Protein AF-A0A364RIJ4-F1 (afdb_monomer_lite)

Secondary structure (DSSP, 8-state):
-PPPHHHHHHHHHHHHHHHHHHHHHHHHHHHHHHHHHT--EEEEETTEEEEE-HHHIIIIIHHHHHHHHHHHHHS-HHHHHHHHHHHHHHHTS----B--TT--TTSHHHHHHHHHHHTTSEEETTSS---TTPBEEE-HHHHHHHHHSHHHHS--GGGSSS--

Structure (mmCIF, N/CA/C/O backbone):
data_AF-A0A364RIJ4-F1
#
_entry.id   AF-A0A364RIJ4-F1
#
loop_
_atom_site.group_PDB
_atom_site.id
_atom_site.type_symbol
_atom_site.label_atom_id
_atom_site.label_alt_id
_atom_site.label_comp_id
_atom_site.label_asym_id
_atom_site.label_entity_id
_atom_site.label_seq_id
_atom_site.pdbx_PDB_ins_code
_atom_site.Cartn_x
_atom_site.Cartn_y
_atom_site.Cartn_z
_atom_site.occupancy
_atom_site.B_iso_or_equiv
_atom_site.auth_seq_id
_atom_site.auth_comp_id
_atom_site.auth_asym_id
_atom_site.auth_atom_id
_atom_site.pdbx_PDB_model_num
ATOM 1 N N . MET A 1 1 ? 58.187 -13.754 -56.976 1.00 52.06 1 MET A N 1
ATOM 2 C CA . MET A 1 1 ? 57.407 -12.572 -57.393 1.00 52.06 1 MET A CA 1
ATOM 3 C C . MET A 1 1 ? 57.029 -11.842 -56.124 1.00 52.06 1 MET A C 1
ATOM 5 O O . MET A 1 1 ? 56.132 -12.293 -55.426 1.00 52.06 1 MET A O 1
ATOM 9 N N . GLU A 1 2 ? 57.793 -10.815 -55.766 1.00 68.25 2 GLU A N 1
ATOM 10 C CA . GLU A 1 2 ? 57.417 -9.920 -54.671 1.00 68.25 2 GLU A CA 1
ATOM 11 C C . GLU A 1 2 ? 56.252 -9.060 -55.163 1.00 68.25 2 GLU A C 1
ATOM 13 O O . GLU A 1 2 ? 56.298 -8.523 -56.271 1.00 68.25 2 GLU A O 1
ATOM 18 N N . ALA A 1 3 ? 55.165 -9.021 -54.396 1.00 71.81 3 ALA A N 1
ATOM 19 C CA . ALA A 1 3 ? 54.032 -8.172 -54.723 1.00 71.81 3 ALA A CA 1
ATOM 20 C C . ALA A 1 3 ? 54.445 -6.702 -54.563 1.00 71.81 3 ALA A C 1
ATOM 22 O O . ALA A 1 3 ? 55.075 -6.341 -53.569 1.00 71.81 3 ALA A O 1
ATOM 23 N N . ASP A 1 4 ? 54.093 -5.868 -55.543 1.00 86.12 4 ASP A N 1
ATOM 24 C CA . ASP A 1 4 ? 54.383 -4.433 -55.525 1.00 86.12 4 ASP A CA 1
ATOM 25 C C . ASP A 1 4 ? 53.748 -3.792 -54.271 1.00 86.12 4 ASP A C 1
ATOM 27 O O . ASP A 1 4 ? 52.532 -3.919 -54.075 1.00 86.12 4 ASP A O 1
ATOM 31 N N . PRO A 1 5 ? 54.525 -3.108 -53.411 1.00 84.00 5 PRO A N 1
ATOM 32 C CA . PRO A 1 5 ? 54.019 -2.499 -52.181 1.00 84.00 5 PRO A CA 1
ATOM 33 C C . PRO A 1 5 ? 52.859 -1.523 -52.424 1.00 84.00 5 PRO A C 1
ATOM 35 O O . PRO A 1 5 ? 51.956 -1.433 -51.592 1.00 84.00 5 PRO A O 1
ATOM 38 N N . LYS A 1 6 ? 52.809 -0.860 -53.588 1.00 85.44 6 LYS A N 1
ATOM 39 C CA . LYS A 1 6 ? 51.698 0.037 -53.948 1.00 85.44 6 LYS A CA 1
ATOM 40 C C . LYS A 1 6 ? 50.390 -0.713 -54.194 1.00 85.44 6 LYS A C 1
ATOM 42 O O . LYS A 1 6 ? 49.313 -0.196 -53.903 1.00 85.44 6 LYS A O 1
ATOM 47 N N . LEU A 1 7 ? 50.474 -1.939 -54.713 1.00 84.81 7 LEU A N 1
ATOM 48 C CA . LEU A 1 7 ? 49.315 -2.805 -54.921 1.00 84.81 7 LEU A CA 1
ATOM 49 C C . LEU A 1 7 ? 48.733 -3.253 -53.573 1.00 84.81 7 LEU A C 1
ATOM 51 O O . LEU A 1 7 ? 47.518 -3.246 -53.393 1.00 84.81 7 LEU A O 1
ATOM 55 N N . ILE A 1 8 ? 49.599 -3.594 -52.614 1.00 83.25 8 ILE A N 1
ATOM 56 C CA . ILE A 1 8 ? 49.195 -3.998 -51.260 1.00 83.25 8 ILE A CA 1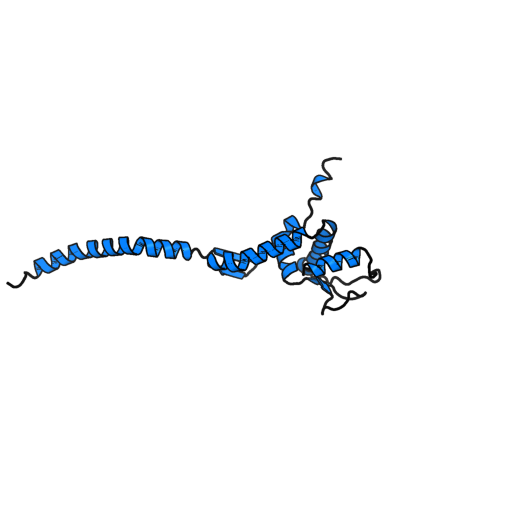
ATOM 57 C C . ILE A 1 8 ? 48.484 -2.841 -50.544 1.00 83.25 8 ILE A C 1
ATOM 59 O O . ILE A 1 8 ? 47.432 -3.050 -49.942 1.00 83.25 8 ILE A O 1
ATOM 63 N N . GLU A 1 9 ? 49.010 -1.620 -50.657 1.00 85.62 9 GLU A N 1
ATOM 64 C CA . GLU A 1 9 ? 48.418 -0.422 -50.051 1.00 85.62 9 GLU A CA 1
ATOM 65 C C . GLU A 1 9 ? 47.045 -0.080 -50.658 1.00 85.62 9 GLU A C 1
ATOM 67 O O . GLU A 1 9 ? 46.084 0.188 -49.934 1.00 85.62 9 GLU A O 1
ATOM 72 N N . ALA A 1 10 ? 46.908 -0.175 -51.985 1.00 83.50 10 ALA A N 1
ATOM 73 C CA . ALA A 1 10 ? 45.631 0.034 -52.667 1.00 83.50 10 ALA A CA 1
ATOM 74 C C . ALA A 1 10 ? 44.576 -1.015 -52.270 1.00 83.50 10 ALA A C 1
ATOM 76 O O . ALA A 1 10 ? 43.421 -0.669 -52.013 1.00 83.50 10 ALA A O 1
ATOM 77 N N . ILE A 1 11 ? 44.972 -2.289 -52.171 1.00 84.12 11 ILE A N 1
ATOM 78 C CA . ILE A 1 11 ? 44.091 -3.380 -51.734 1.00 84.12 11 ILE A CA 1
ATOM 79 C C . ILE A 1 11 ? 43.660 -3.168 -50.279 1.00 84.12 11 ILE A C 1
ATOM 81 O O . ILE A 1 11 ? 42.475 -3.292 -49.979 1.00 84.12 11 ILE A O 1
ATOM 85 N N . ALA A 1 12 ? 44.583 -2.802 -49.386 1.00 84.44 12 ALA A N 1
ATOM 86 C CA . ALA A 1 12 ? 44.285 -2.549 -47.977 1.00 84.44 12 ALA A CA 1
ATOM 87 C C . ALA A 1 12 ? 43.280 -1.398 -47.787 1.00 84.44 12 ALA A C 1
ATOM 89 O O . ALA A 1 12 ? 42.329 -1.533 -47.012 1.00 84.44 12 ALA A O 1
ATOM 90 N N . ASN A 1 13 ? 43.433 -0.309 -48.549 1.00 88.44 13 ASN A N 1
ATOM 91 C CA . ASN A 1 13 ? 42.539 0.852 -48.491 1.00 88.44 13 ASN A CA 1
ATOM 92 C C . ASN A 1 13 ? 41.106 0.538 -48.952 1.00 88.44 13 ASN A C 1
ATOM 94 O O . ASN A 1 13 ? 40.157 1.151 -48.465 1.00 88.44 13 ASN A O 1
ATOM 98 N N . ILE A 1 14 ? 40.932 -0.432 -49.855 1.00 87.81 14 ILE A N 1
ATOM 99 C CA . ILE A 1 14 ? 39.612 -0.890 -50.319 1.00 87.81 14 ILE A CA 1
ATOM 100 C C . ILE A 1 14 ? 39.037 -1.960 -49.382 1.00 87.81 14 ILE A C 1
ATOM 102 O O . ILE A 1 14 ? 37.834 -1.966 -49.112 1.00 87.81 14 ILE A O 1
ATOM 106 N N . LEU A 1 15 ? 39.877 -2.860 -48.860 1.00 87.50 15 LEU A N 1
ATOM 107 C CA . LEU A 1 15 ? 39.431 -3.937 -47.977 1.00 87.50 15 LEU A CA 1
ATOM 108 C C . LEU A 1 15 ? 38.915 -3.412 -46.640 1.00 87.50 15 LEU A C 1
ATOM 110 O O . LEU A 1 15 ? 37.953 -3.963 -46.111 1.00 87.50 15 LEU A O 1
ATOM 114 N N . TRP A 1 16 ? 39.530 -2.366 -46.085 1.00 82.69 16 TRP A N 1
ATOM 115 C CA . TRP A 1 16 ? 39.165 -1.862 -44.762 1.00 82.69 16 TRP A CA 1
ATOM 116 C C . TRP A 1 16 ? 37.690 -1.415 -44.660 1.00 82.69 16 TRP A C 1
ATOM 118 O O . TRP A 1 16 ? 36.989 -1.924 -43.783 1.00 82.69 16 TRP A O 1
ATOM 128 N N . PRO A 1 17 ? 37.149 -0.572 -45.564 1.00 89.94 17 PRO A N 1
ATOM 129 C CA . PRO A 1 17 ? 35.721 -0.244 -45.589 1.00 89.94 17 PRO A CA 1
ATOM 130 C C . PRO A 1 17 ? 34.809 -1.469 -45.710 1.00 89.94 17 PRO A C 1
ATOM 132 O O . PRO A 1 17 ? 33.765 -1.525 -45.063 1.00 89.94 17 PRO A O 1
ATOM 135 N N . ILE A 1 18 ? 35.207 -2.463 -46.512 1.00 89.38 18 ILE A N 1
ATOM 136 C CA . ILE A 1 18 ? 34.432 -3.693 -46.717 1.00 89.38 18 ILE A CA 1
ATOM 137 C C . ILE A 1 18 ? 34.394 -4.512 -45.425 1.00 89.38 18 ILE A C 1
ATOM 139 O O . ILE A 1 18 ? 33.323 -4.944 -45.005 1.00 89.38 18 ILE A O 1
ATOM 143 N N . ILE A 1 19 ? 35.538 -4.678 -44.758 1.00 86.88 19 ILE A N 1
ATOM 144 C CA . ILE A 1 19 ? 35.641 -5.378 -43.474 1.00 86.88 19 ILE A CA 1
ATOM 145 C C . ILE A 1 19 ? 34.788 -4.672 -42.418 1.00 86.88 19 ILE A C 1
ATOM 147 O O . ILE A 1 19 ? 33.990 -5.322 -41.745 1.00 86.88 19 ILE A O 1
ATOM 151 N N . VAL A 1 20 ? 34.895 -3.344 -42.305 1.00 86.44 20 VAL A N 1
ATOM 152 C CA . VAL A 1 20 ? 34.094 -2.550 -41.361 1.00 86.44 20 VAL A CA 1
ATOM 153 C C . VAL A 1 20 ? 32.600 -2.700 -41.647 1.00 86.44 20 VAL A C 1
ATOM 155 O O . VAL A 1 20 ? 31.820 -2.900 -40.718 1.00 86.44 20 VAL A O 1
ATOM 158 N N . MET A 1 21 ? 32.191 -2.667 -42.916 1.00 89.88 21 MET A N 1
ATOM 159 C CA . MET A 1 21 ? 30.796 -2.845 -43.317 1.00 89.88 21 MET A CA 1
ATOM 160 C C . MET A 1 21 ? 30.274 -4.247 -42.974 1.00 89.88 21 MET A C 1
ATOM 162 O O . MET A 1 21 ? 29.181 -4.374 -42.425 1.00 89.88 21 MET A O 1
ATOM 166 N N . VAL A 1 22 ? 31.053 -5.299 -43.241 1.00 86.44 22 VAL A N 1
ATOM 167 C CA . VAL A 1 22 ? 30.684 -6.684 -42.906 1.00 86.44 22 VAL A CA 1
ATOM 168 C C . VAL A 1 22 ? 30.564 -6.864 -41.392 1.00 86.44 22 VAL A C 1
ATOM 170 O O . VAL A 1 22 ? 29.566 -7.411 -40.920 1.00 86.44 22 VAL A O 1
ATOM 173 N N . ILE A 1 23 ? 31.522 -6.343 -40.619 1.00 81.56 23 ILE A N 1
ATOM 174 C CA . ILE A 1 23 ? 31.478 -6.363 -39.151 1.00 81.56 23 ILE A CA 1
ATOM 175 C C . ILE A 1 23 ? 30.246 -5.605 -38.644 1.00 81.56 23 ILE A C 1
ATOM 177 O O . ILE A 1 23 ? 29.526 -6.118 -37.788 1.00 81.56 23 ILE A O 1
ATOM 181 N N . ALA A 1 24 ? 29.957 -4.421 -39.190 1.00 81.19 24 ALA A N 1
ATOM 182 C CA . ALA A 1 24 ? 28.786 -3.639 -38.812 1.00 81.19 24 ALA A CA 1
ATOM 183 C C . ALA A 1 24 ? 27.486 -4.404 -39.090 1.00 81.19 24 ALA A C 1
ATOM 185 O O . ALA A 1 24 ? 26.640 -4.473 -38.207 1.00 81.19 24 ALA A O 1
ATOM 186 N N . ILE A 1 25 ? 27.340 -5.042 -40.257 1.00 88.81 25 ILE A N 1
ATOM 187 C CA . ILE A 1 25 ? 26.153 -5.843 -40.604 1.00 88.81 25 ILE A CA 1
ATOM 188 C C . ILE A 1 25 ? 25.997 -7.046 -39.663 1.00 88.81 25 ILE A C 1
ATOM 190 O O . ILE A 1 25 ? 24.889 -7.309 -39.192 1.00 88.81 25 ILE A O 1
ATOM 194 N N . MET A 1 26 ? 27.087 -7.754 -39.346 1.00 87.38 26 MET A N 1
ATOM 195 C CA . MET A 1 26 ? 27.041 -8.910 -38.442 1.00 87.38 26 MET A CA 1
ATOM 196 C C . MET A 1 26 ? 26.746 -8.514 -36.989 1.00 87.38 26 MET A C 1
ATOM 198 O O . MET A 1 26 ? 26.023 -9.227 -36.291 1.00 87.38 26 MET A O 1
ATOM 202 N N . LEU A 1 27 ? 27.275 -7.378 -36.524 1.00 75.38 27 LEU A N 1
ATOM 203 C CA . LEU A 1 27 ? 27.109 -6.918 -35.142 1.00 75.38 27 LEU A CA 1
ATOM 204 C C . LEU A 1 27 ? 25.852 -6.070 -34.926 1.00 75.38 27 LEU A C 1
ATOM 206 O O . LEU A 1 27 ? 25.358 -6.009 -33.802 1.00 75.38 27 LEU A O 1
ATOM 210 N N . PHE A 1 28 ? 25.283 -5.463 -35.968 1.00 80.31 28 PHE A N 1
ATOM 211 C CA . PHE A 1 28 ? 24.057 -4.667 -35.883 1.00 80.31 28 PHE A CA 1
ATOM 212 C C . PHE A 1 28 ? 22.891 -5.372 -35.164 1.00 80.31 28 PHE A C 1
ATOM 214 O O . PHE A 1 28 ? 22.295 -4.747 -34.284 1.00 80.31 28 PHE A O 1
ATOM 221 N N . PRO A 1 29 ? 22.548 -6.653 -35.432 1.00 80.75 29 PRO A N 1
ATOM 222 C CA . PRO A 1 29 ? 21.480 -7.332 -34.695 1.00 80.75 29 PRO A CA 1
ATOM 223 C C . PRO A 1 29 ? 21.816 -7.542 -33.210 1.00 80.75 29 PRO A C 1
ATOM 225 O O . PRO A 1 29 ? 20.923 -7.433 -32.370 1.00 80.75 29 PRO A O 1
ATOM 228 N N . LEU A 1 30 ? 23.085 -7.794 -32.868 1.00 69.38 30 LEU A N 1
ATOM 229 C CA . LEU A 1 30 ? 23.559 -7.917 -31.484 1.00 69.38 30 LEU A CA 1
ATOM 230 C C . LEU A 1 30 ? 23.477 -6.576 -30.752 1.00 69.38 30 LEU A C 1
ATOM 232 O O . LEU A 1 30 ? 22.900 -6.512 -29.671 1.00 69.38 30 LEU A O 1
ATOM 236 N N . ILE A 1 31 ? 23.965 -5.501 -31.373 1.00 68.75 31 ILE A N 1
ATOM 237 C CA . ILE A 1 31 ? 23.886 -4.134 -30.849 1.00 68.75 31 ILE A CA 1
ATOM 238 C C . ILE A 1 31 ? 22.422 -3.730 -30.667 1.00 68.75 31 ILE A C 1
ATOM 240 O O . ILE A 1 31 ? 22.044 -3.266 -29.599 1.00 68.75 31 ILE A O 1
ATOM 244 N N . ARG A 1 32 ? 21.556 -3.990 -31.653 1.00 70.62 32 ARG A N 1
ATOM 245 C CA . ARG A 1 32 ? 20.115 -3.720 -31.554 1.00 70.62 32 ARG A CA 1
ATOM 246 C C . ARG A 1 32 ? 19.463 -4.507 -30.415 1.00 70.62 32 ARG A C 1
ATOM 248 O O . ARG A 1 32 ? 18.644 -3.948 -29.694 1.00 70.62 32 ARG A O 1
ATOM 255 N N . LYS A 1 33 ? 19.830 -5.778 -30.220 1.00 65.69 33 LYS A N 1
ATOM 256 C CA . LYS A 1 33 ? 19.334 -6.611 -29.112 1.00 65.69 33 LYS A CA 1
ATOM 257 C C . LYS A 1 33 ? 19.824 -6.097 -27.756 1.00 65.69 33 LYS A C 1
ATOM 259 O O . LYS A 1 33 ? 19.041 -6.066 -26.814 1.00 65.69 33 LYS A O 1
ATOM 264 N N . ILE A 1 34 ? 21.074 -5.642 -27.669 1.00 58.47 34 ILE A N 1
ATOM 265 C CA . ILE A 1 34 ? 21.637 -5.011 -26.470 1.00 58.47 34 ILE A CA 1
ATOM 266 C C . ILE A 1 34 ? 20.916 -3.695 -26.181 1.00 58.47 34 ILE A C 1
ATOM 268 O O . ILE A 1 34 ? 20.468 -3.523 -25.064 1.00 58.47 34 ILE A O 1
ATOM 272 N N . ILE A 1 35 ? 20.701 -2.819 -27.166 1.00 60.56 35 ILE A N 1
ATOM 273 C CA . ILE A 1 35 ? 19.973 -1.545 -27.001 1.00 60.56 35 ILE A CA 1
ATOM 274 C C . ILE A 1 35 ? 18.508 -1.781 -26.580 1.00 60.56 35 ILE A C 1
ATOM 276 O O . ILE A 1 35 ? 17.987 -1.091 -25.705 1.00 60.56 35 ILE A O 1
ATOM 280 N N . LEU A 1 36 ? 17.832 -2.778 -27.162 1.00 59.94 36 LEU A N 1
ATOM 281 C CA . LEU A 1 36 ? 16.449 -3.126 -26.808 1.00 59.94 36 LEU A CA 1
ATOM 282 C C . LEU A 1 36 ? 16.331 -3.772 -25.416 1.00 59.94 36 LEU A C 1
ATOM 284 O O . LEU A 1 36 ? 15.351 -3.527 -24.713 1.00 59.94 36 LEU A O 1
ATOM 288 N N . ASN A 1 37 ? 17.318 -4.571 -25.004 1.00 56.03 37 ASN A N 1
ATOM 289 C CA . ASN A 1 37 ? 17.364 -5.180 -23.670 1.00 56.03 37 ASN A CA 1
ATOM 290 C C . ASN A 1 37 ? 17.866 -4.199 -22.598 1.00 56.03 37 ASN A C 1
ATOM 292 O O . ASN A 1 37 ? 17.412 -4.252 -21.459 1.00 56.03 37 ASN A O 1
ATOM 296 N N . ALA A 1 38 ? 18.746 -3.273 -22.979 1.00 50.28 38 ALA A N 1
ATOM 297 C CA . ALA A 1 38 ? 19.249 -2.158 -22.181 1.00 50.28 38 ALA A CA 1
ATOM 298 C C . ALA A 1 38 ? 18.325 -0.936 -22.243 1.00 50.28 38 ALA A C 1
ATOM 300 O O . ALA A 1 38 ? 18.738 0.167 -21.896 1.00 50.28 38 ALA A O 1
ATOM 301 N N . SER A 1 39 ? 17.063 -1.115 -22.656 1.00 52.06 39 SER A N 1
ATOM 302 C CA . SER A 1 39 ? 15.995 -0.160 -22.359 1.00 52.06 39 SER A CA 1
ATOM 303 C C . SER A 1 39 ? 15.746 -0.187 -20.850 1.00 52.06 39 SER A C 1
ATOM 305 O O . SER A 1 39 ? 14.770 -0.757 -20.365 1.00 52.06 39 SER A O 1
ATOM 307 N N . GLU A 1 40 ? 16.712 0.347 -20.111 1.00 52.66 40 GLU A N 1
ATOM 308 C CA . GLU A 1 40 ? 16.626 0.692 -18.711 1.00 52.66 40 GLU A CA 1
ATOM 309 C C . GLU A 1 40 ? 15.470 1.670 -18.579 1.00 52.66 40 GLU A C 1
ATOM 311 O O . GLU A 1 40 ? 15.498 2.776 -19.126 1.00 52.66 40 GLU A O 1
ATOM 316 N N . ILE A 1 41 ? 14.412 1.243 -17.901 1.00 55.00 41 ILE A N 1
ATOM 317 C CA . ILE A 1 41 ? 13.306 2.143 -17.637 1.00 55.00 41 ILE A CA 1
ATOM 318 C C . ILE A 1 41 ? 13.641 2.819 -16.316 1.00 55.00 41 ILE A C 1
ATOM 320 O O . ILE A 1 41 ? 13.662 2.185 -15.261 1.00 55.00 41 ILE A O 1
ATOM 324 N N . LYS A 1 42 ? 13.961 4.110 -16.398 1.00 49.38 42 LYS A N 1
ATOM 325 C CA . LYS A 1 42 ? 14.159 4.953 -15.224 1.00 49.38 42 LYS A CA 1
ATOM 326 C C . LYS A 1 42 ? 12.793 5.251 -14.627 1.00 49.38 42 LYS A C 1
ATOM 328 O O . LYS A 1 42 ? 12.012 6.003 -15.209 1.00 49.38 42 LYS A O 1
ATOM 333 N N . PHE A 1 43 ? 12.499 4.651 -13.481 1.00 47.31 43 PHE A N 1
ATOM 334 C CA . PHE A 1 43 ? 11.310 4.988 -12.709 1.00 47.31 43 PHE A CA 1
ATOM 335 C C . PHE A 1 43 ? 11.716 5.850 -11.521 1.00 47.31 43 PHE A C 1
ATOM 337 O O . PHE A 1 43 ? 12.603 5.487 -10.745 1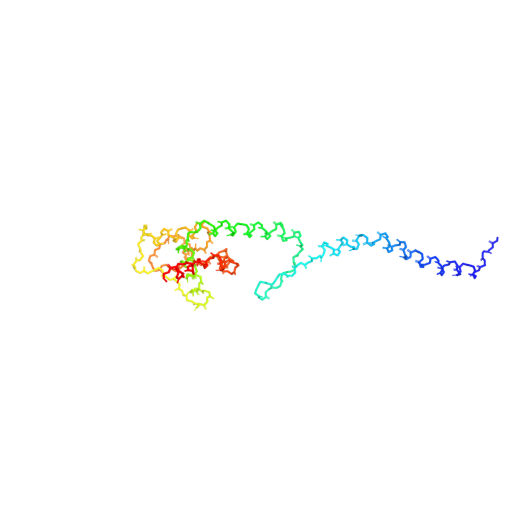.00 47.31 43 PHE A O 1
ATOM 344 N N . LYS A 1 44 ? 11.061 7.005 -11.396 1.00 42.28 44 LYS A N 1
ATOM 345 C CA . LYS A 1 44 ? 11.271 7.942 -10.296 1.00 42.28 44 LYS A CA 1
ATOM 346 C C . LYS A 1 44 ? 10.165 7.747 -9.265 1.00 42.28 44 LYS A C 1
ATOM 348 O O . LYS A 1 44 ? 8.992 7.956 -9.572 1.00 42.28 44 LYS A O 1
ATOM 353 N N . VAL A 1 45 ? 10.533 7.325 -8.057 1.00 49.22 45 VAL A N 1
ATOM 354 C CA . VAL A 1 45 ? 9.611 7.202 -6.918 1.00 49.22 45 VAL A CA 1
ATOM 355 C C . VAL A 1 45 ? 10.077 8.186 -5.848 1.00 49.22 45 VAL A C 1
ATOM 357 O O . VAL A 1 45 ? 10.980 7.888 -5.069 1.00 49.22 45 VAL A O 1
ATOM 360 N N . GLY A 1 46 ? 9.483 9.383 -5.829 1.00 64.56 46 GLY A N 1
ATOM 361 C CA . GLY A 1 46 ? 9.949 10.486 -4.978 1.00 64.56 46 GLY A CA 1
ATOM 362 C C . GLY A 1 46 ? 11.320 11.010 -5.422 1.00 64.56 46 GLY A C 1
ATOM 363 O O . GLY A 1 46 ? 11.501 11.322 -6.600 1.00 64.56 46 GLY A O 1
ATOM 364 N N . ASP A 1 47 ? 12.282 11.071 -4.496 1.00 54.03 47 ASP A N 1
ATOM 365 C CA . ASP A 1 47 ? 13.656 11.546 -4.751 1.00 54.03 47 ASP A CA 1
ATOM 366 C C . ASP A 1 47 ? 14.612 10.461 -5.271 1.00 54.03 47 ASP A C 1
ATOM 368 O O . ASP A 1 47 ? 15.762 10.747 -5.597 1.00 54.03 47 ASP A O 1
ATOM 372 N N . TYR A 1 48 ? 14.153 9.213 -5.378 1.00 38.88 48 TYR A N 1
ATOM 373 C CA . TYR A 1 48 ? 14.990 8.089 -5.789 1.00 38.88 48 TYR A CA 1
ATOM 374 C C . TYR A 1 48 ? 14.752 7.730 -7.261 1.00 38.88 48 TYR A C 1
ATOM 376 O O . TYR A 1 48 ? 13.617 7.471 -7.680 1.00 38.88 48 TYR A O 1
ATOM 384 N N . GLU A 1 49 ? 15.833 7.696 -8.045 1.00 42.38 49 GLU A N 1
ATOM 385 C CA . GLU A 1 49 ? 15.848 7.153 -9.405 1.00 42.38 49 GLU A CA 1
ATOM 386 C C . GLU A 1 49 ? 16.302 5.695 -9.376 1.00 42.38 49 GLU A C 1
ATOM 388 O O . GLU A 1 49 ? 17.418 5.384 -8.960 1.00 42.38 49 GLU A O 1
ATOM 393 N N . PHE A 1 50 ? 15.434 4.796 -9.839 1.00 47.56 50 PHE A N 1
ATOM 394 C CA . PHE A 1 50 ? 15.770 3.388 -9.999 1.00 47.56 50 PHE A CA 1
ATOM 395 C C . PHE A 1 50 ? 15.964 3.080 -11.479 1.00 47.56 50 PHE A C 1
ATOM 397 O O . PHE A 1 50 ? 15.037 3.191 -12.286 1.00 47.56 50 PHE A O 1
ATOM 404 N N . THR A 1 51 ? 17.180 2.671 -11.827 1.00 50.09 51 THR A N 1
ATOM 405 C CA . THR A 1 51 ? 17.516 2.139 -13.145 1.00 50.09 51 THR A CA 1
ATOM 406 C C . THR A 1 51 ? 17.242 0.641 -13.125 1.00 50.09 51 THR A C 1
ATOM 408 O O . THR A 1 51 ? 18.039 -0.137 -12.603 1.00 50.09 51 THR A O 1
ATOM 411 N N . ALA A 1 52 ? 16.082 0.226 -13.632 1.00 55.06 52 ALA A N 1
ATOM 412 C CA . ALA A 1 52 ? 15.710 -1.182 -13.690 1.00 55.06 52 ALA A CA 1
ATOM 413 C C . ALA A 1 52 ? 15.656 -1.661 -15.144 1.00 55.06 52 ALA A C 1
ATOM 415 O O . ALA A 1 52 ? 15.037 -1.042 -16.013 1.00 55.06 52 ALA A O 1
ATOM 416 N N . THR A 1 53 ? 16.298 -2.794 -15.415 1.00 60.97 53 THR A N 1
ATOM 417 C CA . THR A 1 53 ? 16.170 -3.512 -16.685 1.00 60.97 53 THR A CA 1
ATOM 418 C C . THR A 1 53 ? 14.726 -4.011 -16.835 1.00 60.97 53 THR A C 1
ATOM 420 O O . THR A 1 53 ? 14.095 -4.367 -15.838 1.00 60.97 53 THR A O 1
ATOM 423 N N . LYS A 1 54 ? 14.187 -4.097 -18.063 1.00 58.66 54 LYS A N 1
ATOM 424 C CA . LYS A 1 54 ? 12.825 -4.631 -18.318 1.00 58.66 54 LYS A CA 1
ATOM 425 C C . LYS A 1 54 ? 12.548 -5.958 -17.602 1.00 58.66 54 LYS A C 1
ATOM 427 O O . LYS A 1 54 ? 11.474 -6.147 -17.041 1.00 58.66 54 LYS A O 1
ATOM 432 N N . GLN A 1 55 ? 13.548 -6.834 -17.567 1.00 58.69 55 GLN A N 1
ATOM 433 C CA . GLN A 1 55 ? 13.466 -8.130 -16.901 1.00 58.69 55 GLN A CA 1
ATOM 434 C C . GLN A 1 55 ? 13.264 -8.002 -15.379 1.00 58.69 55 GLN A C 1
ATOM 436 O O . GLN A 1 55 ? 12.477 -8.740 -14.798 1.00 58.69 55 GLN A O 1
ATOM 441 N N . THR A 1 56 ? 13.897 -7.019 -14.735 1.00 58.03 56 THR A N 1
ATOM 442 C CA . THR A 1 56 ? 13.730 -6.723 -13.302 1.00 58.03 56 THR A CA 1
ATOM 443 C C . THR A 1 56 ? 12.322 -6.212 -12.995 1.00 58.03 56 THR A C 1
ATOM 445 O O . THR A 1 56 ? 11.735 -6.578 -11.980 1.00 58.03 56 THR A O 1
ATOM 448 N N . ILE A 1 57 ? 11.744 -5.404 -13.886 1.00 61.31 57 ILE A N 1
ATOM 449 C CA . ILE A 1 57 ? 10.382 -4.878 -13.720 1.00 61.31 57 ILE A CA 1
ATOM 450 C C . ILE A 1 57 ? 9.348 -6.000 -13.833 1.00 61.31 57 ILE A C 1
ATOM 452 O O . ILE A 1 57 ? 8.466 -6.112 -12.983 1.00 61.31 57 ILE A O 1
ATOM 456 N N . GLU A 1 58 ? 9.463 -6.853 -14.851 1.00 62.94 58 GLU A N 1
ATOM 457 C CA . GLU A 1 58 ? 8.509 -7.946 -15.060 1.00 62.94 58 GLU A CA 1
ATOM 458 C C . GLU A 1 58 ? 8.592 -9.020 -13.975 1.00 62.94 58 GLU A C 1
ATOM 460 O O . GLU A 1 58 ? 7.555 -9.532 -13.557 1.00 62.94 58 GLU A O 1
ATOM 465 N N . VAL A 1 59 ? 9.798 -9.340 -13.498 1.00 70.69 59 VAL A N 1
ATOM 466 C CA . VAL A 1 59 ? 9.998 -10.420 -12.523 1.00 70.69 59 VAL A CA 1
ATOM 467 C C . VAL A 1 59 ? 9.782 -9.955 -11.081 1.00 70.69 59 VAL A C 1
ATOM 469 O O . VAL A 1 59 ? 9.287 -10.739 -10.279 1.00 70.69 59 VAL A O 1
ATOM 472 N N . LEU A 1 60 ? 10.125 -8.709 -10.729 1.00 70.50 60 LEU A N 1
ATOM 473 C CA . LEU A 1 60 ? 10.080 -8.250 -9.331 1.00 70.50 60 LEU A CA 1
ATOM 474 C C . LEU A 1 60 ? 8.988 -7.216 -9.052 1.00 70.50 60 LEU A C 1
ATOM 476 O O . LEU A 1 60 ? 8.359 -7.274 -8.001 1.00 70.50 60 LEU A O 1
ATOM 480 N N . ILE A 1 61 ? 8.740 -6.273 -9.964 1.00 75.62 61 ILE A N 1
ATOM 481 C CA . ILE A 1 61 ? 7.804 -5.165 -9.703 1.00 75.62 61 ILE A CA 1
ATOM 482 C C . ILE A 1 61 ? 6.367 -5.579 -10.007 1.00 75.62 61 ILE A C 1
ATOM 484 O O . ILE A 1 61 ? 5.466 -5.305 -9.218 1.00 75.62 61 ILE A O 1
ATOM 488 N N . LYS A 1 62 ? 6.140 -6.253 -11.138 1.00 77.50 62 LYS A N 1
ATOM 489 C CA . LYS A 1 62 ? 4.791 -6.640 -11.563 1.00 77.50 62 LYS A CA 1
ATOM 490 C C . LYS A 1 62 ? 4.069 -7.536 -10.541 1.00 77.50 62 LYS A C 1
ATOM 492 O O . LYS A 1 62 ? 2.914 -7.234 -10.259 1.00 77.50 62 LYS A O 1
ATOM 497 N N . PRO A 1 63 ? 4.702 -8.559 -9.929 1.00 83.56 63 PRO A N 1
ATOM 498 C CA . PRO A 1 63 ? 4.051 -9.344 -8.879 1.00 83.56 63 PRO A CA 1
ATOM 499 C C . PRO A 1 63 ? 3.649 -8.493 -7.672 1.00 83.56 63 PRO A C 1
ATOM 501 O O . PRO A 1 63 ? 2.522 -8.600 -7.210 1.00 83.56 63 PRO A O 1
ATOM 504 N N . VAL A 1 64 ? 4.521 -7.584 -7.224 1.00 83.75 64 VAL A N 1
ATOM 505 C CA . VAL A 1 64 ? 4.230 -6.687 -6.093 1.00 83.75 64 VAL A CA 1
ATOM 506 C C . VAL A 1 64 ? 3.064 -5.748 -6.404 1.00 83.75 64 VAL A C 1
ATOM 508 O O . VAL A 1 64 ? 2.225 -5.507 -5.541 1.00 83.75 64 VAL A O 1
ATOM 511 N N . LEU A 1 65 ? 2.989 -5.216 -7.628 1.00 85.94 65 LEU A N 1
ATOM 512 C CA . LEU A 1 65 ? 1.863 -4.379 -8.051 1.00 85.94 65 LEU A CA 1
ATOM 513 C C . LEU A 1 65 ? 0.558 -5.177 -8.131 1.00 85.94 65 LEU A C 1
ATOM 515 O O . LEU A 1 65 ? -0.467 -4.678 -7.683 1.00 85.94 65 LEU A O 1
ATOM 519 N N . ASN A 1 66 ? 0.602 -6.413 -8.630 1.00 90.00 66 ASN A N 1
ATOM 520 C CA . ASN A 1 66 ? -0.568 -7.291 -8.655 1.00 90.00 66 ASN A CA 1
ATOM 521 C C . ASN A 1 66 ? -1.047 -7.634 -7.234 1.00 90.00 66 ASN A C 1
ATOM 523 O O . ASN A 1 66 ? -2.234 -7.546 -6.953 1.00 90.00 66 ASN A O 1
ATOM 527 N N . GLU A 1 67 ? -0.134 -7.954 -6.312 1.00 89.31 67 GLU A N 1
ATOM 528 C CA . GLU A 1 67 ? -0.484 -8.177 -4.902 1.00 89.31 67 GLU A CA 1
ATOM 529 C C . GLU A 1 67 ? -1.100 -6.925 -4.263 1.00 89.31 67 GLU A C 1
ATOM 531 O O . GLU A 1 67 ? -1.991 -7.021 -3.417 1.00 89.31 67 GLU A O 1
ATOM 536 N N . LEU A 1 68 ? -0.637 -5.737 -4.663 1.00 91.19 68 LEU A N 1
ATOM 537 C CA . LEU A 1 68 ? -1.205 -4.466 -4.223 1.00 91.19 68 LEU A CA 1
ATOM 538 C C . LEU A 1 68 ? -2.628 -4.272 -4.759 1.00 91.19 68 LEU A C 1
ATOM 540 O O . LEU A 1 68 ? -3.501 -3.848 -4.002 1.00 91.19 68 LEU A O 1
ATOM 544 N N . ASP A 1 69 ? -2.863 -4.603 -6.030 1.00 92.06 69 ASP A N 1
ATOM 545 C CA . ASP A 1 69 ? -4.187 -4.572 -6.661 1.00 92.06 69 ASP A CA 1
ATOM 546 C C . ASP A 1 69 ? -5.157 -5.509 -5.942 1.00 92.06 69 ASP A C 1
ATOM 548 O O . ASP A 1 69 ? -6.249 -5.092 -5.545 1.00 92.06 69 ASP A O 1
ATOM 552 N N . ASP A 1 70 ? -4.725 -6.744 -5.691 1.00 94.50 70 ASP A N 1
ATOM 553 C CA . ASP A 1 70 ? -5.507 -7.742 -4.969 1.00 94.50 70 ASP A CA 1
ATOM 554 C C . ASP A 1 70 ? -5.840 -7.245 -3.555 1.00 94.50 70 ASP A C 1
ATOM 556 O O . ASP A 1 70 ? -7.005 -7.255 -3.150 1.00 94.50 70 ASP A O 1
ATOM 560 N N . ALA A 1 71 ? -4.852 -6.714 -2.828 1.00 94.25 71 ALA A N 1
ATOM 561 C CA . ALA A 1 71 ? -5.044 -6.162 -1.489 1.00 94.25 71 ALA A CA 1
ATOM 562 C C . ALA A 1 71 ? -6.051 -4.999 -1.460 1.00 94.25 71 ALA A C 1
ATOM 564 O O . ALA A 1 71 ? -6.908 -4.958 -0.576 1.00 94.25 71 ALA A O 1
ATOM 565 N N . VAL A 1 72 ? -5.978 -4.069 -2.420 1.00 94.81 72 VAL A N 1
ATOM 566 C CA . VAL A 1 72 ? -6.918 -2.938 -2.523 1.00 94.81 72 VAL A CA 1
ATOM 567 C C . VAL A 1 72 ? -8.320 -3.411 -2.920 1.00 94.81 72 VAL A C 1
ATOM 569 O O . VAL A 1 72 ? -9.307 -2.856 -2.432 1.00 94.81 72 VAL A O 1
ATOM 572 N N . SER A 1 73 ? -8.429 -4.440 -3.765 1.00 95.06 73 SER A N 1
ATOM 573 C CA . SER A 1 73 ? -9.715 -4.980 -4.229 1.00 95.06 73 SER A CA 1
ATOM 574 C C . SER A 1 73 ? -10.534 -5.657 -3.122 1.00 95.06 73 SER A C 1
ATOM 576 O O . SER A 1 73 ? -11.763 -5.637 -3.174 1.00 95.06 73 SER A O 1
ATOM 578 N N . ILE A 1 74 ? -9.867 -6.201 -2.096 1.00 96.19 74 ILE A N 1
ATOM 579 C CA . ILE A 1 74 ? -10.505 -6.826 -0.925 1.00 96.19 74 ILE A CA 1
ATOM 580 C C . ILE A 1 74 ? -11.223 -5.784 -0.051 1.00 96.19 74 ILE A C 1
ATOM 582 O O . ILE A 1 74 ? -12.174 -6.119 0.658 1.00 96.19 74 ILE A O 1
ATOM 586 N N . LEU A 1 75 ? -10.772 -4.527 -0.078 1.00 96.88 75 LEU A N 1
ATOM 587 C CA . LEU A 1 75 ? -11.311 -3.469 0.770 1.00 96.88 75 LEU A CA 1
ATOM 588 C C . LEU A 1 75 ? -12.633 -2.932 0.220 1.00 96.88 75 LEU A C 1
ATOM 590 O O . LEU A 1 75 ? -12.747 -2.591 -0.960 1.00 96.88 75 LEU A O 1
ATOM 594 N N . ASN A 1 76 ? -13.617 -2.766 1.102 1.00 96.44 76 ASN A N 1
ATOM 595 C CA . ASN A 1 76 ? -14.812 -1.989 0.777 1.00 96.44 76 ASN A CA 1
ATOM 596 C C . ASN A 1 76 ? -14.525 -0.476 0.844 1.00 96.44 76 ASN A C 1
ATOM 598 O O . ASN A 1 76 ? -13.473 -0.045 1.319 1.00 96.44 76 ASN A O 1
ATOM 602 N N . ASP A 1 77 ? -15.464 0.345 0.378 1.00 95.75 77 ASP A N 1
ATOM 603 C CA . ASP A 1 77 ? -15.253 1.795 0.268 1.00 95.75 77 ASP A CA 1
ATOM 604 C C . ASP A 1 77 ? -14.999 2.464 1.621 1.00 95.75 77 ASP A C 1
ATOM 606 O O . ASP A 1 77 ? -14.064 3.251 1.748 1.00 95.75 77 ASP A O 1
ATOM 610 N N . ARG A 1 78 ? -15.734 2.059 2.661 1.00 96.19 78 ARG A N 1
ATOM 611 C CA . ARG A 1 78 ? -15.526 2.540 4.033 1.00 96.19 78 ARG A CA 1
ATOM 612 C C . ARG A 1 78 ? -14.118 2.220 4.548 1.00 96.19 78 ARG A C 1
ATOM 614 O O . ARG A 1 78 ? -13.489 3.047 5.198 1.00 96.19 78 ARG A O 1
ATOM 621 N N . GLN A 1 79 ? -13.599 1.029 4.260 1.00 97.81 79 GLN A N 1
ATOM 622 C CA . GLN A 1 79 ? -12.253 0.616 4.664 1.00 97.81 79 GLN A CA 1
ATOM 623 C C . GLN A 1 79 ? -11.169 1.367 3.893 1.00 97.81 79 GLN A C 1
ATOM 625 O O . GLN A 1 79 ? -10.138 1.707 4.473 1.00 97.81 79 GLN A O 1
ATOM 630 N N . LYS A 1 80 ? -11.395 1.648 2.605 1.00 97.50 80 LYS A N 1
ATOM 631 C CA . LYS A 1 80 ? -10.489 2.474 1.796 1.00 97.50 80 LYS A CA 1
ATOM 632 C C . LYS A 1 80 ? -10.434 3.908 2.317 1.00 97.50 80 LYS A C 1
ATOM 634 O O . LYS A 1 80 ? -9.341 4.451 2.457 1.00 97.50 80 LYS A O 1
ATOM 639 N N . GLU A 1 81 ? -11.588 4.487 2.646 1.00 96.44 81 GLU A N 1
ATOM 640 C CA . GLU A 1 81 ? -11.691 5.816 3.253 1.00 96.44 81 GLU A CA 1
ATOM 641 C C . GLU A 1 81 ? -10.977 5.862 4.605 1.00 96.44 81 GLU A C 1
ATOM 643 O O . GLU A 1 81 ? -10.113 6.716 4.799 1.00 96.44 81 GLU A O 1
ATOM 648 N N . LEU A 1 82 ? -11.234 4.886 5.484 1.00 97.19 82 LEU A N 1
ATOM 649 C CA . LEU A 1 82 ? -10.546 4.785 6.771 1.00 97.19 82 LEU A CA 1
ATOM 650 C C . LEU A 1 82 ? -9.025 4.668 6.602 1.00 97.19 82 LEU A C 1
ATOM 652 O O . LEU A 1 82 ? -8.256 5.309 7.317 1.00 97.19 82 LEU A O 1
ATOM 656 N N . PHE A 1 83 ? -8.566 3.842 5.659 1.00 98.00 83 PHE A N 1
ATOM 657 C CA . PHE A 1 83 ? -7.140 3.719 5.383 1.00 98.00 83 PHE A CA 1
ATOM 658 C C . PHE A 1 83 ? -6.536 5.045 4.911 1.00 98.00 83 PHE A C 1
ATOM 660 O O . PHE A 1 83 ? -5.468 5.424 5.389 1.00 98.00 83 PHE A O 1
ATOM 667 N N . LEU A 1 84 ? -7.209 5.755 4.001 1.00 96.94 84 LEU A N 1
ATOM 668 C CA . LEU A 1 84 ? -6.749 7.057 3.522 1.00 96.94 84 LEU A CA 1
ATOM 669 C C . LEU A 1 84 ? -6.720 8.107 4.625 1.00 96.94 84 LEU A C 1
ATOM 671 O O . LEU A 1 84 ? -5.782 8.897 4.660 1.00 96.94 84 LEU A O 1
ATOM 675 N N . GLU A 1 85 ? -7.704 8.117 5.519 1.00 96.69 85 GLU A N 1
ATOM 676 C CA . GLU A 1 85 ? -7.716 8.997 6.685 1.00 96.69 85 GLU A CA 1
ATOM 677 C C . GLU A 1 85 ? -6.479 8.752 7.559 1.00 96.69 85 GLU A C 1
ATOM 679 O O . GLU A 1 85 ? -5.695 9.672 7.796 1.00 96.69 85 GLU A O 1
ATOM 684 N N . ILE A 1 86 ? -6.233 7.493 7.946 1.00 97.56 86 ILE A N 1
ATOM 685 C CA . ILE A 1 86 ? -5.057 7.104 8.739 1.00 97.56 86 ILE A CA 1
ATOM 686 C C . ILE A 1 86 ? -3.758 7.481 8.012 1.00 97.56 86 ILE A C 1
ATOM 688 O O . ILE A 1 86 ? -2.842 8.037 8.618 1.00 97.56 86 ILE A O 1
ATOM 692 N N . TYR A 1 87 ? -3.668 7.173 6.717 1.00 97.19 87 TYR A N 1
ATOM 693 C CA . TYR A 1 87 ? -2.490 7.454 5.901 1.00 97.19 87 TYR A CA 1
ATOM 694 C C . TYR A 1 87 ? -2.213 8.957 5.802 1.00 97.19 87 TYR A C 1
ATOM 696 O O . TYR A 1 87 ? -1.071 9.372 5.987 1.00 97.19 87 TYR A O 1
ATOM 704 N N . ASN A 1 88 ? -3.237 9.772 5.534 1.00 96.25 88 ASN A N 1
ATOM 705 C CA . ASN A 1 88 ? -3.085 11.217 5.402 1.00 96.25 88 ASN A CA 1
ATOM 706 C C . ASN A 1 88 ? -2.712 11.859 6.738 1.00 96.25 88 ASN A C 1
ATOM 708 O O . ASN A 1 88 ? -1.801 12.678 6.768 1.00 96.25 88 ASN A O 1
ATOM 712 N N . ASN A 1 89 ? -3.333 11.450 7.845 1.00 97.00 89 ASN A N 1
ATOM 713 C CA . ASN A 1 89 ? -2.962 11.972 9.160 1.00 97.00 89 ASN A CA 1
ATOM 714 C C . ASN A 1 89 ? -1.484 11.694 9.462 1.00 97.00 89 ASN A C 1
ATOM 716 O O . ASN A 1 89 ? -0.757 12.616 9.803 1.00 97.00 89 ASN A O 1
ATOM 720 N N . ILE A 1 90 ? -0.999 10.476 9.205 1.00 96.25 90 ILE A N 1
ATOM 721 C CA . ILE A 1 90 ? 0.391 10.106 9.513 1.00 96.25 90 ILE A CA 1
ATOM 722 C C . ILE A 1 90 ? 1.414 10.703 8.533 1.00 96.25 90 ILE A C 1
ATOM 724 O O . ILE A 1 90 ? 2.478 11.133 8.964 1.00 96.25 90 ILE A O 1
ATOM 728 N N . TYR A 1 91 ? 1.146 10.703 7.223 1.00 92.62 91 TYR A N 1
ATOM 729 C CA . TYR A 1 91 ? 2.153 11.061 6.206 1.00 92.62 91 TYR A CA 1
ATOM 730 C C . TYR A 1 91 ? 1.964 12.423 5.547 1.00 92.62 91 TYR A C 1
ATOM 732 O O . TYR A 1 91 ? 2.904 12.911 4.927 1.00 92.62 91 TYR A O 1
ATOM 740 N N . VAL A 1 92 ? 0.764 12.998 5.601 1.00 90.50 92 VAL A N 1
ATOM 741 C CA . VAL A 1 92 ? 0.482 14.319 5.018 1.00 90.50 92 VAL A CA 1
ATOM 742 C C . VAL A 1 92 ? 0.462 15.378 6.111 1.00 90.50 92 VAL A C 1
ATOM 744 O O . VAL A 1 92 ? 1.024 16.449 5.917 1.00 90.50 92 VAL A O 1
ATOM 747 N N . HIS A 1 93 ? -0.150 15.069 7.254 1.00 94.62 93 HIS A N 1
ATOM 748 C CA . HIS A 1 93 ? -0.241 15.986 8.391 1.00 94.62 93 HIS A CA 1
ATOM 749 C C . HIS A 1 93 ? 0.827 15.731 9.466 1.00 94.62 93 HIS A C 1
ATOM 751 O O . HIS A 1 93 ? 0.961 16.540 10.375 1.00 94.62 93 HIS A O 1
ATOM 757 N N . GLU A 1 94 ? 1.602 14.644 9.351 1.00 94.06 94 GLU A N 1
ATOM 758 C CA . GLU A 1 94 ? 2.637 14.247 10.324 1.00 94.06 94 GLU A CA 1
ATOM 759 C C . GLU A 1 94 ? 2.092 14.055 11.756 1.00 94.06 94 GLU A C 1
ATOM 761 O O . GLU A 1 94 ? 2.795 14.231 12.751 1.00 94.06 94 GLU A O 1
ATOM 766 N N . GLU A 1 95 ? 0.825 13.654 11.866 1.00 95.62 95 GLU A N 1
ATOM 767 C CA . GLU A 1 95 ? 0.113 13.440 13.121 1.00 95.62 95 GLU A CA 1
ATOM 768 C C . GLU A 1 95 ? 0.116 11.968 13.552 1.00 95.62 95 GLU A C 1
ATOM 770 O O . GLU A 1 95 ? 0.027 11.031 12.752 1.00 95.62 95 GLU A O 1
ATOM 775 N N . GLU A 1 96 ? 0.148 11.740 14.864 1.00 95.44 96 GLU A N 1
ATOM 776 C CA . GLU A 1 96 ? -0.025 10.399 15.410 1.00 95.44 96 GLU A CA 1
ATOM 777 C C . GLU A 1 96 ? -1.504 10.014 15.484 1.00 95.44 96 GLU A C 1
ATOM 779 O O . GLU A 1 96 ? -2.300 10.648 16.173 1.00 95.44 96 GLU A O 1
ATOM 784 N N . VAL A 1 97 ? -1.866 8.894 14.860 1.00 96.75 97 VAL A N 1
ATOM 785 C CA . VAL A 1 97 ? -3.207 8.318 15.014 1.00 96.75 97 VAL A CA 1
ATOM 786 C C . VAL A 1 97 ? -3.207 7.367 16.205 1.00 96.75 97 VAL A C 1
ATOM 788 O O . VAL A 1 97 ? -2.588 6.302 16.166 1.00 96.75 97 VAL A O 1
ATOM 791 N N . ILE A 1 98 ? -3.911 7.737 17.271 1.00 97.38 98 ILE A N 1
ATOM 792 C CA . ILE A 1 98 ? -4.016 6.955 18.508 1.00 97.38 98 ILE A CA 1
ATOM 793 C C . ILE A 1 98 ? -5.447 6.441 18.661 1.00 97.38 98 ILE A C 1
ATOM 795 O O . ILE A 1 98 ? -6.409 7.176 18.446 1.00 97.38 98 ILE A O 1
ATOM 799 N N . LEU A 1 99 ? -5.603 5.173 19.054 1.00 96.44 99 LEU A N 1
ATOM 800 C CA . LEU A 1 99 ? -6.922 4.616 19.354 1.00 96.44 99 LEU A CA 1
ATOM 801 C C . LEU A 1 99 ? -7.578 5.372 20.516 1.00 96.44 99 LEU A C 1
ATOM 803 O O . LEU A 1 99 ? -7.045 5.400 21.630 1.00 96.44 99 LEU A O 1
ATOM 807 N N . SER A 1 100 ? -8.743 5.958 20.240 1.00 95.19 100 SER A N 1
ATOM 808 C CA . SER A 1 100 ? -9.520 6.763 21.182 1.00 95.19 100 SER A CA 1
ATOM 809 C C . SER A 1 100 ? -9.980 5.959 22.403 1.00 95.19 100 SER A C 1
ATOM 811 O O . SER A 1 100 ? -10.029 4.729 22.394 1.00 95.19 100 SER A O 1
ATOM 813 N N . GLN A 1 101 ? -10.397 6.670 23.455 1.00 95.31 101 GLN A N 1
ATOM 814 C CA . GLN A 1 101 ? -11.023 6.065 24.641 1.00 95.31 101 GLN A CA 1
ATOM 815 C C . GLN A 1 101 ? -12.355 5.365 24.322 1.00 95.31 101 GLN A C 1
ATOM 817 O O . GLN A 1 101 ? -12.778 4.486 25.061 1.00 95.31 101 GLN A O 1
ATOM 822 N N . SER A 1 102 ? -12.995 5.722 23.204 1.00 94.94 102 SER A N 1
ATOM 823 C CA . SER A 1 102 ? -14.202 5.068 22.689 1.00 94.94 102 SER A CA 1
ATOM 824 C C . SER A 1 102 ? -13.923 3.789 21.890 1.00 94.94 102 SER A C 1
ATOM 826 O O . SER A 1 102 ? -14.857 3.185 21.367 1.00 94.94 102 SER A O 1
ATOM 828 N N . PHE A 1 103 ? -12.661 3.365 21.756 1.00 97.19 103 PHE A N 1
ATOM 829 C CA . PHE A 1 103 ? -12.331 2.132 21.052 1.00 97.19 103 PHE A CA 1
ATOM 830 C C . PHE A 1 103 ? -12.850 0.903 21.810 1.00 97.19 103 PHE A C 1
ATOM 832 O O . PHE A 1 103 ? -12.389 0.581 22.905 1.00 97.19 103 PHE A O 1
ATOM 839 N N . GLU A 1 104 ? -13.749 0.163 21.166 1.00 97.38 104 GLU A N 1
ATOM 840 C CA . GLU A 1 104 ? -14.297 -1.088 21.677 1.00 97.38 104 GLU A CA 1
ATOM 841 C C . GLU A 1 104 ? -13.860 -2.272 20.806 1.00 97.38 104 GLU A C 1
ATOM 843 O O . GLU A 1 104 ? -13.854 -2.205 19.569 1.00 97.38 104 GLU A O 1
ATOM 848 N N . ARG A 1 105 ? -13.494 -3.386 21.449 1.00 95.31 105 ARG A N 1
ATOM 849 C CA . ARG A 1 105 ? -13.176 -4.622 20.729 1.00 95.31 105 ARG A CA 1
ATOM 850 C C . ARG A 1 105 ? -14.445 -5.185 20.103 1.00 95.31 105 ARG A C 1
ATOM 852 O O . ARG A 1 105 ? -15.508 -5.183 20.693 1.00 95.31 105 ARG A O 1
ATOM 859 N N . ASP A 1 106 ? -14.282 -5.663 18.882 1.00 96.25 106 ASP A N 1
ATOM 860 C CA . ASP A 1 106 ? -15.338 -6.230 18.031 1.00 96.25 106 ASP A CA 1
ATOM 861 C C . ASP A 1 106 ? -16.412 -5.231 17.571 1.00 96.25 106 ASP A C 1
ATOM 863 O O . ASP A 1 106 ? -17.325 -5.612 16.839 1.00 96.25 106 ASP A O 1
ATOM 867 N N . SER A 1 107 ? -16.218 -3.938 17.858 1.00 97.50 107 SER A N 1
ATOM 868 C CA . SER A 1 107 ? -16.890 -2.852 17.143 1.00 97.50 107 SER A CA 1
ATOM 869 C C . SER A 1 107 ? -16.602 -2.903 15.640 1.00 97.50 107 SER A C 1
ATOM 871 O O . SER A 1 107 ? -15.585 -3.445 15.193 1.00 97.50 107 SER A O 1
ATOM 873 N N . GLU A 1 108 ? -17.467 -2.278 14.841 1.00 98.00 108 GLU A N 1
ATOM 874 C CA . GLU A 1 108 ? -17.264 -2.167 13.393 1.00 98.00 108 GLU A CA 1
ATOM 875 C C . GLU A 1 108 ? -15.927 -1.489 13.049 1.00 98.00 108 GLU A C 1
ATOM 877 O O . GLU A 1 108 ? -15.219 -1.934 12.150 1.00 98.00 108 GLU A O 1
ATOM 882 N N . TYR A 1 109 ? -15.516 -0.480 13.823 1.00 97.69 109 TYR A N 1
ATOM 883 C CA . TYR A 1 109 ? -14.209 0.159 13.661 1.00 97.69 109 TYR A CA 1
ATOM 884 C C . TYR A 1 109 ? -13.045 -0.819 13.905 1.00 97.69 109 TYR A C 1
ATOM 886 O O . TYR A 1 109 ? -12.101 -0.890 13.117 1.00 97.69 109 TYR A O 1
ATOM 894 N N . HIS A 1 110 ? -13.122 -1.647 14.955 1.00 98.12 110 HIS A N 1
ATOM 895 C CA . HIS A 1 110 ? -12.127 -2.697 15.190 1.00 98.12 110 HIS A CA 1
ATOM 896 C C . HIS A 1 110 ? -12.101 -3.737 14.061 1.00 98.12 110 HIS A C 1
ATOM 898 O O . HIS A 1 110 ? -11.018 -4.191 13.681 1.00 98.12 110 HIS A O 1
ATOM 904 N N . LYS A 1 111 ? -13.263 -4.121 13.518 1.00 98.44 111 LYS A N 1
ATOM 905 C CA . LYS A 1 111 ? -13.346 -5.053 12.383 1.00 98.44 111 LYS A CA 1
ATOM 906 C C . LYS A 1 111 ? -12.653 -4.482 11.146 1.00 98.44 111 LYS A C 1
ATOM 908 O O . LYS A 1 111 ? -11.845 -5.191 10.550 1.00 98.44 111 LYS A O 1
ATOM 913 N N . ASP A 1 112 ? -12.863 -3.208 10.830 1.00 98.44 112 ASP A N 1
ATOM 914 C CA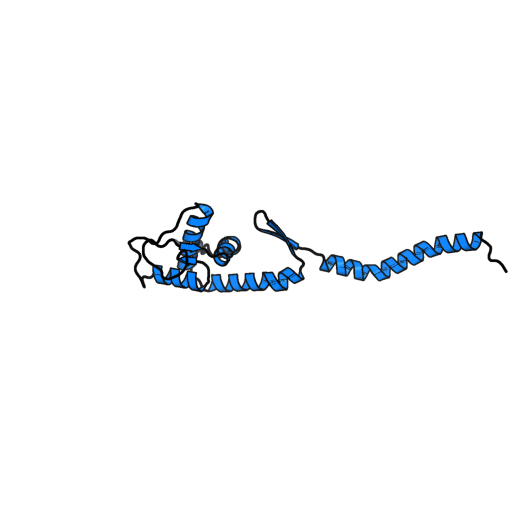 . ASP A 1 112 ? -12.176 -2.554 9.710 1.00 98.44 112 ASP A CA 1
ATOM 915 C C . ASP A 1 112 ? -10.660 -2.507 9.918 1.00 98.44 112 ASP A C 1
ATOM 917 O O . ASP A 1 112 ? -9.901 -2.913 9.039 1.00 98.44 112 ASP A O 1
ATOM 921 N N . LEU A 1 113 ? -10.192 -2.132 11.114 1.00 98.31 113 LEU A N 1
ATOM 922 C CA . LEU A 1 113 ? -8.762 -2.165 11.446 1.00 98.31 113 LEU A CA 1
ATOM 923 C C . LEU A 1 113 ? -8.162 -3.575 11.346 1.00 98.31 113 LEU A C 1
ATOM 925 O O . LEU A 1 113 ? -6.993 -3.735 10.985 1.00 98.31 113 LEU A O 1
ATOM 929 N N . ARG A 1 114 ? -8.937 -4.622 11.659 1.00 98.19 114 ARG A N 1
ATOM 930 C CA . ARG A 1 114 ? -8.509 -6.011 11.445 1.00 98.19 114 ARG A CA 1
ATOM 931 C C . ARG A 1 114 ? -8.373 -6.336 9.963 1.00 98.19 114 ARG A C 1
ATOM 933 O O . ARG A 1 114 ? -7.381 -6.965 9.607 1.00 98.19 114 ARG A O 1
ATOM 940 N N . VAL A 1 115 ? -9.305 -5.904 9.116 1.00 98.31 115 VAL A N 1
ATOM 941 C CA . VAL A 1 115 ? -9.208 -6.101 7.660 1.00 98.31 115 VAL A CA 1
ATOM 942 C C . VAL A 1 115 ? -7.983 -5.373 7.106 1.00 98.31 115 VAL A C 1
ATOM 944 O O . VAL A 1 115 ? -7.147 -6.005 6.461 1.00 98.31 115 VAL A O 1
ATOM 947 N N . LEU A 1 116 ? -7.796 -4.098 7.460 1.00 98.38 116 LEU A N 1
ATOM 948 C CA . LEU A 1 116 ? -6.625 -3.313 7.052 1.00 98.38 116 LEU A CA 1
ATOM 949 C C . LEU A 1 116 ? -5.302 -3.932 7.532 1.00 98.38 116 LEU A C 1
ATOM 951 O O . LEU A 1 116 ? -4.285 -3.871 6.839 1.00 98.38 116 LEU A O 1
ATOM 955 N N . ARG A 1 117 ? -5.298 -4.572 8.704 1.00 98.00 117 ARG A N 1
ATOM 956 C CA . ARG A 1 117 ? -4.145 -5.342 9.180 1.00 98.00 117 ARG A CA 1
ATOM 957 C C . ARG A 1 117 ? -3.916 -6.623 8.386 1.00 98.00 117 ARG A C 1
ATOM 959 O O . ARG A 1 117 ? -2.761 -6.946 8.112 1.00 98.00 117 ARG A O 1
ATOM 966 N N . ASN A 1 118 ? -4.976 -7.346 8.034 1.00 97.75 118 ASN A N 1
ATOM 967 C CA . ASN A 1 118 ? -4.883 -8.597 7.280 1.00 97.75 118 ASN A CA 1
ATOM 968 C C . ASN A 1 118 ? -4.279 -8.374 5.887 1.00 97.75 118 ASN A C 1
ATOM 970 O O . ASN A 1 118 ? -3.462 -9.179 5.455 1.00 97.75 118 ASN A O 1
ATOM 974 N N . VAL A 1 119 ? -4.594 -7.248 5.237 1.00 97.00 119 VAL A N 1
ATOM 975 C CA . VAL A 1 119 ? -3.977 -6.850 3.956 1.00 97.00 119 VAL A CA 1
ATOM 976 C C . VAL A 1 119 ? -2.624 -6.141 4.122 1.00 97.00 119 VAL A C 1
ATOM 978 O O . VAL A 1 119 ? -2.093 -5.565 3.180 1.00 97.00 119 VAL A O 1
ATOM 981 N N . ASN A 1 120 ? -2.029 -6.178 5.319 1.00 9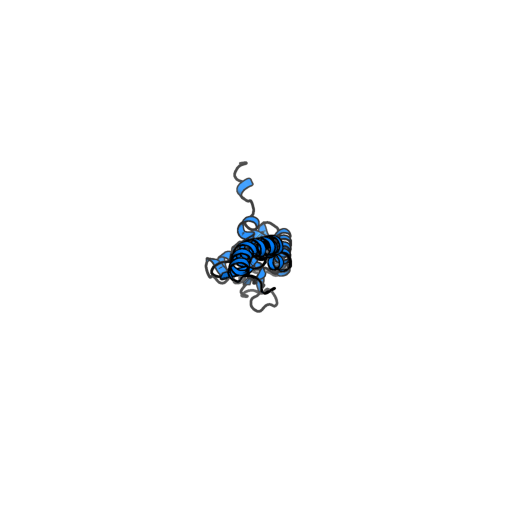7.50 120 ASN A N 1
ATOM 982 C CA . ASN A 1 120 ? -0.735 -5.568 5.630 1.00 97.50 120 ASN A CA 1
ATOM 983 C C . ASN A 1 120 ? -0.655 -4.043 5.430 1.00 97.50 120 ASN A C 1
ATOM 985 O O . ASN A 1 120 ? 0.445 -3.526 5.239 1.00 97.50 120 ASN A O 1
ATOM 989 N N . PHE A 1 121 ? -1.763 -3.306 5.519 1.00 97.88 121 PHE A N 1
ATOM 990 C CA . PHE A 1 121 ? -1.736 -1.845 5.379 1.00 97.88 121 PHE A CA 1
ATOM 991 C C . PHE A 1 121 ? -1.402 -1.156 6.697 1.00 97.88 121 PHE A C 1
ATOM 993 O O . PHE A 1 121 ? -0.528 -0.292 6.735 1.00 97.88 121 PHE A O 1
ATOM 1000 N N . VAL A 1 122 ? -2.037 -1.579 7.791 1.00 98.31 122 VAL A N 1
ATOM 1001 C CA . VAL A 1 122 ? -1.848 -0.974 9.119 1.00 98.31 122 VAL A CA 1
ATOM 1002 C C . VAL A 1 122 ? -1.578 -2.022 10.195 1.00 98.31 122 VAL A C 1
ATOM 1004 O O . VAL A 1 122 ? -1.880 -3.205 10.045 1.00 98.31 122 VAL A O 1
ATOM 1007 N N . ARG A 1 123 ? -1.007 -1.600 11.319 1.00 97.94 123 ARG A N 1
ATOM 1008 C CA . ARG A 1 123 ? -0.846 -2.423 12.522 1.00 97.94 123 ARG A CA 1
ATOM 1009 C C . ARG A 1 123 ? -0.834 -1.544 13.775 1.00 97.94 123 ARG A C 1
ATOM 1011 O O . ARG A 1 123 ? -0.573 -0.349 13.668 1.00 97.94 123 ARG A O 1
ATOM 1018 N N . PRO A 1 124 ? -1.065 -2.106 14.973 1.00 98.00 124 PRO A N 1
ATOM 1019 C CA . PRO A 1 124 ? -0.745 -1.382 16.193 1.00 98.00 124 PRO A CA 1
ATOM 1020 C C . PRO A 1 124 ? 0.767 -1.152 16.255 1.00 98.00 124 PRO A C 1
ATOM 1022 O O . PRO A 1 124 ? 1.538 -2.040 15.879 1.00 98.00 124 PRO A O 1
ATOM 1025 N N . TYR A 1 125 ? 1.191 -0.001 16.766 1.00 96.00 125 TYR A N 1
ATOM 1026 C CA . TYR A 1 125 ? 2.600 0.306 16.977 1.00 96.00 125 TYR A CA 1
ATOM 1027 C C . TYR A 1 125 ? 3.248 -0.743 17.895 1.00 96.00 125 TYR A C 1
ATOM 1029 O O . TYR A 1 125 ? 2.666 -1.152 18.913 1.00 96.00 125 TYR A O 1
ATOM 1037 N N . LEU A 1 126 ? 4.434 -1.215 17.488 1.00 93.00 126 LEU A N 1
ATOM 1038 C CA . LEU A 1 126 ? 5.149 -2.373 18.057 1.00 93.00 126 LEU A CA 1
ATOM 1039 C C . LEU A 1 126 ? 4.398 -3.716 17.935 1.00 93.00 126 LEU A C 1
ATOM 1041 O O . LEU A 1 126 ? 4.777 -4.714 18.544 1.00 93.00 126 LEU A O 1
ATOM 1045 N N . GLY A 1 127 ? 3.326 -3.770 17.144 1.00 93.38 127 GLY A N 1
ATOM 1046 C CA . GLY A 1 127 ? 2.491 -4.953 16.964 1.00 93.38 127 GLY A CA 1
ATOM 1047 C C . GLY A 1 127 ? 1.581 -5.275 18.158 1.00 93.38 127 GLY A C 1
ATOM 1048 O O . GLY A 1 127 ? 1.221 -4.427 18.984 1.00 93.38 127 GLY A O 1
ATOM 1049 N N . GLY A 1 128 ? 1.163 -6.543 18.228 1.00 95.31 128 GLY A N 1
ATOM 1050 C CA . GLY A 1 128 ? 0.313 -7.068 19.300 1.00 95.31 128 GLY A CA 1
ATOM 1051 C C . GLY A 1 128 ? -1.190 -6.884 19.064 1.00 95.31 128 GLY A C 1
ATOM 1052 O O . GLY A 1 128 ? -1.675 -7.024 17.938 1.00 95.31 128 GLY A O 1
ATOM 1053 N N . LYS A 1 129 ? -1.937 -6.649 20.149 1.00 96.69 129 LYS A N 1
ATOM 1054 C CA . LYS A 1 129 ? -3.400 -6.472 20.150 1.00 96.69 129 LYS A CA 1
ATOM 1055 C C . LYS A 1 129 ? -3.774 -4.991 20.004 1.00 96.69 129 LYS A C 1
ATOM 1057 O O . LYS A 1 129 ? -3.004 -4.117 20.400 1.00 96.69 129 LYS A O 1
ATOM 1062 N N . TRP A 1 130 ? -4.957 -4.733 19.450 1.00 97.44 130 TRP A N 1
ATOM 1063 C CA . TRP A 1 130 ? -5.568 -3.404 19.426 1.00 97.44 130 TRP A CA 1
ATOM 1064 C C . TRP A 1 130 ? -6.141 -3.081 20.809 1.00 97.44 130 TRP A C 1
ATOM 1066 O O . TRP A 1 130 ? -7.003 -3.818 21.285 1.00 97.44 130 TRP A O 1
ATOM 1076 N N . ASN A 1 131 ? -5.647 -2.014 21.437 1.00 96.81 131 ASN A N 1
ATOM 1077 C CA . ASN A 1 131 ? -6.077 -1.534 22.752 1.00 96.81 131 ASN A CA 1
ATOM 1078 C C . ASN A 1 131 ? -6.184 -0.003 22.724 1.00 96.81 131 ASN A C 1
ATOM 1080 O O . ASN A 1 131 ? -5.481 0.644 21.951 1.00 96.81 131 ASN A O 1
ATOM 1084 N N . ILE A 1 132 ? -7.002 0.568 23.604 1.00 97.62 132 ILE A N 1
ATOM 1085 C CA . ILE A 1 132 ? -7.096 2.019 23.811 1.00 97.62 132 ILE A CA 1
ATOM 1086 C C . ILE A 1 132 ? -5.701 2.619 24.058 1.00 97.62 132 ILE A C 1
ATOM 1088 O O . ILE A 1 132 ? -4.865 2.006 24.726 1.00 97.62 132 ILE A O 1
ATOM 10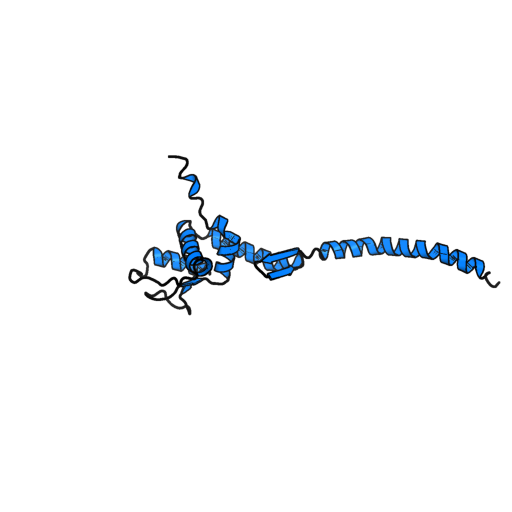92 N N . GLY A 1 133 ? -5.434 3.797 23.490 1.00 96.81 133 GLY A N 1
ATOM 1093 C CA . GLY A 1 133 ? -4.157 4.500 23.642 1.00 96.81 133 GLY A CA 1
ATOM 1094 C C . GLY A 1 133 ? -2.999 3.918 22.820 1.00 96.81 133 GLY A C 1
ATOM 1095 O O . GLY A 1 133 ? -1.908 4.482 22.816 1.00 96.81 133 GLY A O 1
ATOM 1096 N N . LYS A 1 134 ? -3.199 2.809 22.090 1.00 97.25 134 LYS A N 1
ATOM 1097 C CA . LYS A 1 134 ? -2.202 2.325 21.125 1.00 97.25 134 LYS A CA 1
ATOM 1098 C C . LYS A 1 134 ? -2.185 3.227 19.895 1.00 97.25 134 LYS A C 1
ATOM 1100 O O . LYS A 1 134 ? -3.220 3.453 19.271 1.00 97.25 134 LYS A O 1
ATOM 1105 N N . ARG A 1 135 ? -0.984 3.641 19.497 1.00 97.88 13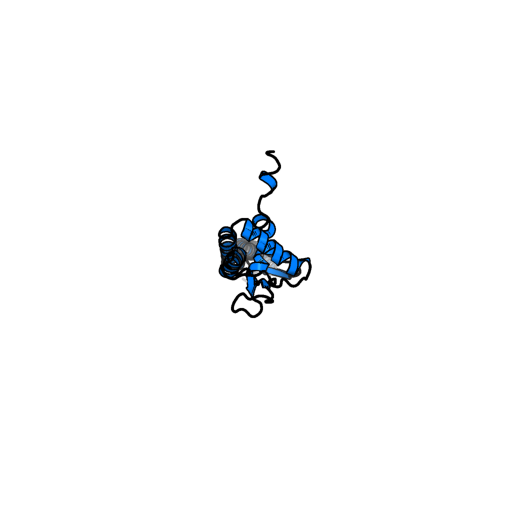5 ARG A N 1
ATOM 1106 C CA . ARG A 1 135 ? -0.733 4.287 18.206 1.00 97.88 135 ARG A CA 1
ATOM 1107 C C . ARG A 1 135 ? -0.927 3.297 17.054 1.00 97.88 135 ARG A C 1
ATOM 1109 O O . ARG A 1 135 ? -0.568 2.122 17.180 1.00 97.88 135 ARG A O 1
ATOM 1116 N N . ILE A 1 136 ? -1.479 3.767 15.943 1.00 98.06 136 ILE A N 1
ATOM 1117 C CA . ILE A 1 136 ? -1.592 3.041 14.678 1.00 98.06 136 ILE A CA 1
ATOM 1118 C C . ILE A 1 136 ? -0.356 3.352 13.830 1.00 98.06 136 ILE A C 1
ATOM 1120 O O . ILE A 1 136 ? 0.102 4.486 13.760 1.00 98.06 136 ILE A O 1
ATOM 1124 N N . GLU A 1 137 ? 0.199 2.329 13.195 1.00 97.75 137 GLU A N 1
ATOM 1125 C CA . GLU A 1 137 ? 1.332 2.427 12.281 1.00 97.75 137 GLU A CA 1
ATOM 1126 C C . GLU A 1 137 ? 0.910 1.908 10.905 1.00 97.75 137 GLU A C 1
ATOM 1128 O O . GLU A 1 137 ? 0.314 0.832 10.795 1.00 97.75 137 GLU A O 1
ATOM 1133 N N . VAL A 1 138 ? 1.252 2.640 9.849 1.00 97.56 138 VAL A N 1
ATOM 1134 C CA . VAL A 1 138 ? 1.094 2.181 8.465 1.00 97.56 138 VAL A CA 1
ATOM 1135 C C . VAL A 1 138 ? 2.351 1.411 8.065 1.00 97.56 138 VAL A C 1
ATOM 1137 O O . VAL A 1 138 ? 3.469 1.897 8.219 1.00 97.56 138 VAL A O 1
ATOM 1140 N N . LYS A 1 139 ? 2.193 0.193 7.548 1.00 96.19 139 LYS A N 1
ATOM 1141 C CA . LYS A 1 139 ? 3.328 -0.616 7.076 1.00 96.19 139 LYS A CA 1
ATOM 1142 C C . LYS A 1 139 ? 3.807 -0.121 5.711 1.00 96.19 139 LYS A C 1
ATOM 1144 O O . LYS A 1 139 ? 3.022 0.421 4.944 1.00 96.19 139 LYS A O 1
ATOM 1149 N N . ASN A 1 140 ? 5.047 -0.450 5.340 1.00 93.19 140 ASN A N 1
ATOM 1150 C CA . ASN A 1 140 ? 5.621 -0.122 4.023 1.00 93.19 140 ASN A CA 1
ATOM 1151 C C . ASN A 1 140 ? 4.709 -0.500 2.841 1.00 93.19 140 ASN A C 1
ATOM 1153 O O . ASN A 1 140 ? 4.586 0.268 1.894 1.00 93.19 140 ASN A O 1
ATOM 1157 N N . PHE A 1 141 ? 4.036 -1.652 2.912 1.00 93.12 141 PHE A N 1
ATOM 1158 C CA . PHE A 1 141 ? 3.085 -2.079 1.882 1.00 93.12 141 PHE A CA 1
ATOM 1159 C C . PHE A 1 141 ? 1.864 -1.148 1.787 1.00 93.12 141 PHE A C 1
ATOM 1161 O O . PHE A 1 141 ? 1.491 -0.728 0.695 1.00 93.12 141 PHE A O 1
ATOM 1168 N N . GLY A 1 142 ? 1.316 -0.721 2.929 1.00 94.19 142 GLY A N 1
ATOM 1169 C CA . GLY A 1 142 ? 0.302 0.333 2.988 1.00 94.19 142 GLY A CA 1
ATOM 1170 C C . GLY A 1 142 ? 0.814 1.673 2.454 1.00 94.19 142 GLY A C 1
ATOM 1171 O O . GLY A 1 142 ? 0.114 2.331 1.696 1.00 94.19 142 GLY A O 1
ATOM 1172 N N . VAL A 1 143 ? 2.058 2.065 2.753 1.00 93.19 143 VAL A N 1
ATOM 1173 C CA . VAL A 1 143 ? 2.647 3.301 2.197 1.00 93.19 143 VAL A CA 1
ATOM 1174 C C . VAL A 1 143 ? 2.680 3.264 0.670 1.00 93.19 143 VAL A C 1
ATOM 1176 O O . VAL A 1 143 ? 2.318 4.243 0.017 1.00 93.19 143 VAL A O 1
ATOM 1179 N N . LEU A 1 144 ? 3.076 2.129 0.090 1.00 89.12 144 LEU A N 1
ATOM 1180 C CA . LEU A 1 144 ? 3.043 1.933 -1.358 1.00 89.12 144 LEU A CA 1
ATOM 1181 C C . LEU A 1 144 ? 1.613 2.030 -1.904 1.00 89.12 144 LEU A C 1
ATOM 1183 O O . LEU A 1 144 ? 1.407 2.724 -2.899 1.00 89.12 144 LEU A O 1
ATOM 1187 N N . ALA A 1 145 ? 0.629 1.424 -1.229 1.00 91.56 145 ALA A N 1
ATOM 1188 C CA . ALA A 1 145 ? -0.785 1.537 -1.597 1.00 91.56 145 ALA A CA 1
ATOM 1189 C C . ALA A 1 145 ? -1.254 2.999 -1.604 1.00 91.56 145 ALA A C 1
ATOM 1191 O O . ALA A 1 145 ? -1.795 3.473 -2.601 1.00 91.56 145 ALA A O 1
ATOM 1192 N N . GLY A 1 146 ? -0.983 3.742 -0.527 1.00 91.38 146 GLY A N 1
ATOM 1193 C CA . GLY A 1 146 ? -1.362 5.150 -0.396 1.00 91.38 146 GLY A CA 1
ATOM 1194 C C . GLY A 1 146 ? -0.754 6.038 -1.484 1.00 91.38 146 GLY A C 1
ATOM 1195 O O . GLY A 1 146 ? -1.419 6.946 -1.976 1.00 91.38 146 GLY A O 1
ATOM 1196 N N . ARG A 1 147 ? 0.479 5.749 -1.921 1.00 90.12 147 ARG A N 1
ATOM 1197 C CA . ARG A 1 147 ? 1.168 6.512 -2.979 1.00 90.12 147 ARG A CA 1
ATOM 1198 C C . ARG A 1 147 ? 0.715 6.137 -4.386 1.00 90.12 147 ARG A C 1
ATOM 1200 O O . ARG A 1 147 ? 0.456 7.018 -5.200 1.00 90.12 147 ARG A O 1
ATOM 1207 N N . LEU A 1 148 ? 0.653 4.843 -4.689 1.00 87.88 148 LEU A N 1
ATOM 1208 C CA . LEU A 1 148 ? 0.441 4.352 -6.054 1.00 87.88 148 LEU A CA 1
ATOM 1209 C C . LEU A 1 148 ? -1.041 4.199 -6.397 1.00 87.88 148 LEU A C 1
ATOM 1211 O O . LEU A 1 148 ? -1.425 4.390 -7.549 1.00 87.88 148 LEU A O 1
ATOM 1215 N N . LYS A 1 149 ? -1.880 3.885 -5.405 1.00 90.00 149 LYS A N 1
ATOM 1216 C CA . LYS A 1 149 ? -3.306 3.576 -5.577 1.00 90.00 149 LYS A CA 1
ATOM 1217 C C . LYS A 1 149 ? -4.236 4.623 -4.980 1.00 90.00 149 LYS A C 1
ATOM 1219 O O . LYS A 1 149 ? -5.426 4.375 -4.810 1.00 90.00 149 LYS A O 1
ATOM 1224 N N . ALA A 1 150 ? -3.737 5.840 -4.749 1.00 89.19 150 ALA A N 1
ATOM 1225 C CA . ALA A 1 150 ? -4.518 6.951 -4.202 1.00 89.19 150 ALA A CA 1
ATOM 1226 C C . ALA A 1 150 ? -5.857 7.180 -4.931 1.00 89.19 150 ALA A C 1
ATOM 1228 O O . ALA A 1 150 ? -6.855 7.504 -4.296 1.00 89.19 150 ALA A O 1
ATOM 1229 N N . LYS A 1 151 ? -5.896 7.006 -6.261 1.00 88.44 151 LYS A N 1
ATOM 1230 C CA . LYS A 1 151 ? -7.122 7.176 -7.064 1.00 88.44 151 LYS A CA 1
ATOM 1231 C C . LYS A 1 151 ? -8.158 6.074 -6.840 1.00 88.44 151 LYS A C 1
ATOM 1233 O O . LYS A 1 151 ? -9.342 6.355 -6.919 1.00 88.44 151 LYS A O 1
ATOM 1238 N N . GLU A 1 152 ? -7.718 4.844 -6.609 1.00 88.50 152 GLU A N 1
ATOM 1239 C CA . GLU A 1 152 ? -8.591 3.680 -6.396 1.00 88.50 152 GLU A CA 1
ATOM 1240 C C . GLU A 1 152 ? -9.088 3.621 -4.948 1.00 88.50 152 GLU A C 1
ATOM 1242 O O . GLU A 1 152 ? -10.205 3.181 -4.683 1.00 88.50 152 GLU A O 1
ATOM 1247 N N . LEU A 1 153 ? -8.257 4.104 -4.020 1.00 89.25 153 LEU A N 1
ATOM 1248 C CA . LEU A 1 153 ? -8.587 4.249 -2.608 1.00 89.25 153 LEU A CA 1
ATOM 1249 C C . LEU A 1 153 ? -9.552 5.412 -2.350 1.00 89.25 153 LEU A C 1
ATOM 1251 O O . LEU A 1 153 ? -10.391 5.324 -1.458 1.00 89.25 153 LEU A O 1
ATOM 1255 N N . LYS A 1 154 ? -9.464 6.499 -3.128 1.00 88.00 154 LYS A N 1
ATOM 1256 C CA . LYS A 1 154 ? -10.474 7.561 -3.123 1.00 88.00 154 LYS A CA 1
ATOM 1257 C C . LYS A 1 154 ? -11.719 6.999 -3.801 1.00 88.00 154 LYS A C 1
ATOM 1259 O O . LYS A 1 154 ? -11.839 7.067 -5.022 1.00 88.00 154 LYS A O 1
ATOM 1264 N N . SER A 1 155 ? -12.599 6.381 -3.011 1.00 69.44 155 SER A N 1
ATOM 1265 C CA . SER A 1 155 ? -13.865 5.839 -3.503 1.00 69.44 155 SER A CA 1
ATOM 1266 C C . SER A 1 155 ? -14.581 6.864 -4.393 1.00 69.44 155 SER A C 1
ATOM 1268 O O . SER A 1 155 ? -14.508 8.076 -4.162 1.00 69.44 155 SER A O 1
ATOM 1270 N N . ARG A 1 156 ? -15.265 6.382 -5.438 1.00 57.69 156 ARG A N 1
ATOM 1271 C CA . ARG A 1 156 ? -16.041 7.184 -6.398 1.00 57.69 156 ARG A CA 1
ATOM 1272 C C . ARG A 1 156 ? -17.313 7.751 -5.748 1.00 57.69 156 ARG A C 1
ATOM 1274 O O . ARG A 1 156 ? -18.410 7.543 -6.253 1.00 57.69 156 ARG A O 1
ATOM 1281 N N . ASN A 1 157 ? -17.187 8.523 -4.675 1.00 49.47 157 ASN A N 1
ATOM 1282 C CA . ASN A 1 157 ? -18.320 9.222 -4.066 1.00 49.47 157 ASN A CA 1
ATOM 1283 C C . ASN A 1 157 ? -18.873 10.370 -4.948 1.00 49.47 157 ASN A C 1
ATOM 1285 O O . ASN A 1 157 ? -19.911 10.946 -4.643 1.00 49.47 157 ASN A O 1
ATOM 1289 N N . ASN A 1 158 ? -18.259 10.647 -6.108 1.00 49.38 158 ASN A N 1
ATOM 1290 C CA . ASN A 1 158 ? -18.731 11.667 -7.055 1.00 49.38 158 ASN A CA 1
ATOM 1291 C C . ASN A 1 158 ? -19.939 11.245 -7.917 1.00 49.38 158 ASN A C 1
ATOM 1293 O O . ASN A 1 158 ? -20.538 12.104 -8.556 1.00 49.38 158 ASN A O 1
ATOM 1297 N N . ASN A 1 159 ? -20.336 9.966 -7.948 1.00 49.28 159 ASN A N 1
ATOM 1298 C CA . ASN A 1 159 ? -21.473 9.534 -8.780 1.00 49.28 159 ASN A CA 1
ATOM 1299 C C . ASN A 1 159 ? -22.840 9.618 -8.074 1.00 49.28 159 ASN A C 1
ATOM 1301 O O . ASN A 1 159 ? -23.862 9.491 -8.741 1.00 49.28 159 ASN A O 1
ATOM 1305 N N . ALA A 1 160 ? -22.883 9.873 -6.761 1.00 51.44 160 ALA A N 1
ATOM 1306 C CA . ALA A 1 160 ? -24.138 10.000 -6.010 1.00 51.44 160 ALA A CA 1
ATOM 1307 C C . ALA A 1 160 ? -24.623 11.456 -5.840 1.00 51.44 160 ALA A C 1
ATOM 1309 O O . ALA A 1 160 ? -25.776 11.667 -5.484 1.00 51.44 160 ALA A O 1
ATOM 1310 N N . GLN A 1 161 ? -23.788 12.462 -6.133 1.00 48.00 161 GLN A N 1
ATOM 1311 C CA . GLN A 1 161 ? -24.153 13.887 -6.007 1.00 48.00 161 GLN A CA 1
ATOM 1312 C C . GLN A 1 161 ? -24.595 14.558 -7.322 1.00 48.00 161 GLN A C 1
ATOM 1314 O O . GLN A 1 161 ? -24.949 15.731 -7.317 1.00 48.00 161 GLN A O 1
ATOM 1319 N N . HIS A 1 162 ? -24.622 13.831 -8.444 1.00 48.53 162 HIS A N 1
ATOM 1320 C CA . HIS A 1 162 ? -25.144 14.326 -9.732 1.00 48.53 162 HIS A CA 1
ATOM 1321 C C . HIS A 1 162 ? -26.434 13.634 -10.198 1.00 48.53 162 HIS A C 1
ATOM 1323 O O . HIS A 1 162 ? -26.853 13.820 -11.336 1.00 48.53 162 HIS A O 1
ATOM 1329 N N . SER A 1 163 ? -27.072 12.846 -9.327 1.00 52.03 163 SER A N 1
ATOM 1330 C CA . SER A 1 163 ? -28.384 12.225 -9.590 1.00 52.03 163 SER A CA 1
ATOM 1331 C C . SER A 1 163 ? -29.472 12.679 -8.604 1.00 52.03 163 SER A C 1
ATOM 1333 O O . SER A 1 163 ? -30.490 12.000 -8.483 1.00 52.03 163 SER A O 1
ATOM 1335 N N . ALA A 1 164 ? -29.252 13.792 -7.894 1.00 45.44 164 ALA A N 1
ATOM 1336 C CA . ALA A 1 164 ? -30.224 14.422 -7.000 1.00 45.44 164 ALA A CA 1
ATOM 1337 C C . ALA A 1 164 ? -30.541 15.840 -7.482 1.00 45.44 164 ALA A C 1
ATOM 1339 O O . ALA A 1 164 ? -29.576 16.549 -7.853 1.00 45.44 164 ALA A O 1
#

Foldseek 3Di:
DDPDVVVVVVCCVVVVVVVVVVCCVVCVVVVVVCVVQLPQDFDDDDPDTDRDGPVCCVPPVVVLVVLLVVLLVQDDLVLLVVLLVLCCCCPVVVHWDFAAPPDDPPPPVNVSVVSCVVSQQKAFVVHDDDDGGTTIDGGPSNVCCCRVVVVSSNPPPVVVVVVD

Sequence (164 aa):
MEADPKLIEAIANILWPIIVMVIAIMLFPLIRKIILNASEIKFKVGDYEFTATKQTIEVLIKPVLNELDDAVSILNDRQKELFLEIYNNIYVHEEEVILSQSFERDSEYHKDLRVLRNVNFVRPYLGGKWNIGKRIEVKNFGVLAGRLKAKELKSRNNNAQHSA

Organism: NCBI:txid2080288

Radius of gyration: 30.07 Å; chains: 1; bounding box: 88×29×82 Å

pLDDT: mean 82.77, std 17.38, range [38.88, 98.44]